Protein AF-A0AA36BE50-F1 (afdb_monomer)

Structure (mmCIF, N/CA/C/O backbone):
data_AF-A0AA36BE50-F1
#
_entry.id   AF-A0AA36BE50-F1
#
loop_
_atom_site.group_PDB
_atom_site.id
_atom_site.type_symbol
_atom_site.label_atom_id
_atom_site.label_alt_id
_atom_site.label_comp_id
_atom_site.label_asym_id
_atom_site.label_entity_id
_atom_site.label_seq_id
_atom_site.pdbx_PDB_ins_code
_atom_site.Cartn_x
_atom_site.Cartn_y
_atom_site.Cartn_z
_atom_site.occupancy
_atom_site.B_iso_or_equiv
_atom_site.auth_seq_id
_atom_site.auth_comp_id
_atom_site.auth_asym_id
_atom_site.auth_atom_id
_atom_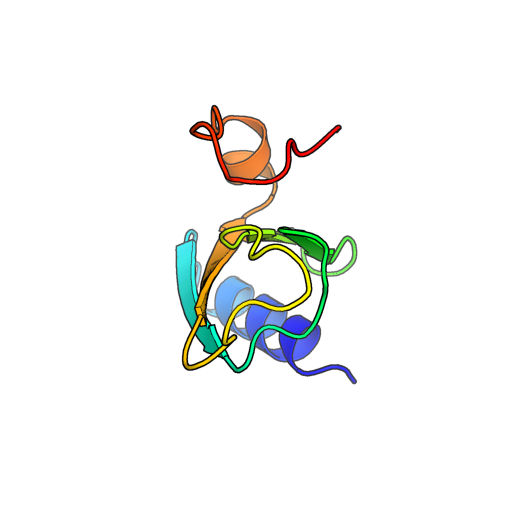site.pdbx_PDB_model_num
ATOM 1 N N . MET A 1 1 ? -15.051 5.787 -11.779 1.00 51.41 1 MET A N 1
ATOM 2 C CA . MET A 1 1 ? -14.730 4.887 -10.652 1.00 51.41 1 MET A CA 1
ATOM 3 C C . MET A 1 1 ? -13.467 4.137 -11.037 1.00 51.41 1 MET A C 1
ATOM 5 O O . MET A 1 1 ? -13.524 3.404 -12.018 1.00 51.41 1 MET A O 1
ATOM 9 N N . ASN A 1 2 ? -12.327 4.394 -10.390 1.00 67.44 2 ASN A N 1
ATOM 10 C CA . ASN A 1 2 ? -11.119 3.610 -10.667 1.00 67.44 2 ASN A CA 1
ATOM 11 C C . ASN A 1 2 ? -11.205 2.262 -9.906 1.00 67.44 2 ASN A C 1
ATOM 13 O O . ASN A 1 2 ? -11.995 2.124 -8.971 1.00 67.44 2 ASN A O 1
ATOM 17 N N . MET A 1 3 ? -10.442 1.257 -10.337 1.00 69.25 3 MET A N 1
ATOM 18 C CA . MET A 1 3 ? -10.492 -0.095 -9.765 1.00 69.25 3 MET A CA 1
ATOM 19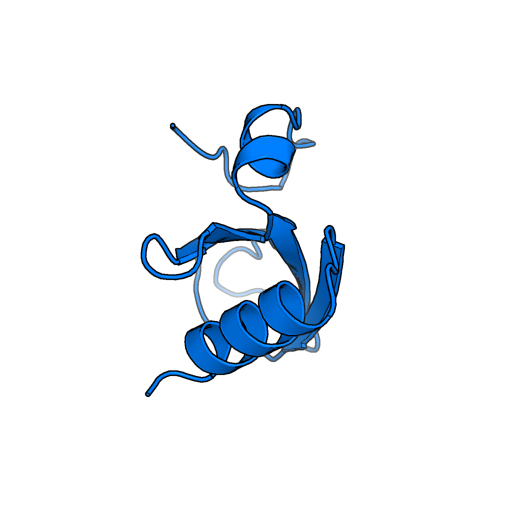 C C . MET A 1 3 ? -9.956 -0.185 -8.322 1.00 69.25 3 MET A C 1
ATOM 21 O O . MET A 1 3 ? -10.434 -1.021 -7.561 1.00 69.25 3 MET A O 1
ATOM 25 N N . PHE A 1 4 ? -9.015 0.680 -7.942 1.00 70.44 4 PHE A N 1
ATOM 26 C CA . PHE A 1 4 ? -8.429 0.737 -6.600 1.00 70.44 4 PHE A CA 1
ATOM 27 C C . PHE A 1 4 ? -9.438 1.278 -5.579 1.00 70.44 4 PHE A C 1
ATOM 29 O O . PHE A 1 4 ? -9.661 0.657 -4.549 1.00 70.44 4 PHE A O 1
ATOM 36 N N . MET A 1 5 ? -10.200 2.311 -5.937 1.00 74.56 5 MET A N 1
ATOM 37 C CA . MET A 1 5 ? -11.265 2.861 -5.091 1.00 74.56 5 MET A CA 1
ATOM 38 C C . MET A 1 5 ? -12.350 1.824 -4.755 1.00 74.56 5 MET A C 1
ATOM 40 O O . MET A 1 5 ? -12.880 1.789 -3.641 1.00 74.56 5 MET A O 1
ATOM 44 N N . TRP A 1 6 ? -12.697 0.957 -5.714 1.00 79.38 6 TRP A N 1
ATOM 45 C CA . TRP A 1 6 ? -13.625 -0.148 -5.460 1.00 79.38 6 TRP A CA 1
ATOM 46 C C . TRP A 1 6 ? -13.015 -1.207 -4.535 1.00 79.38 6 TRP A C 1
ATOM 48 O O . TRP A 1 6 ? -13.710 -1.677 -3.630 1.00 79.38 6 TRP A O 1
ATOM 58 N N . ALA A 1 7 ? -11.742 -1.559 -4.744 1.00 78.19 7 ALA A N 1
ATOM 59 C CA . ALA A 1 7 ? -11.027 -2.522 -3.910 1.00 78.19 7 ALA A CA 1
ATOM 60 C C . ALA A 1 7 ? -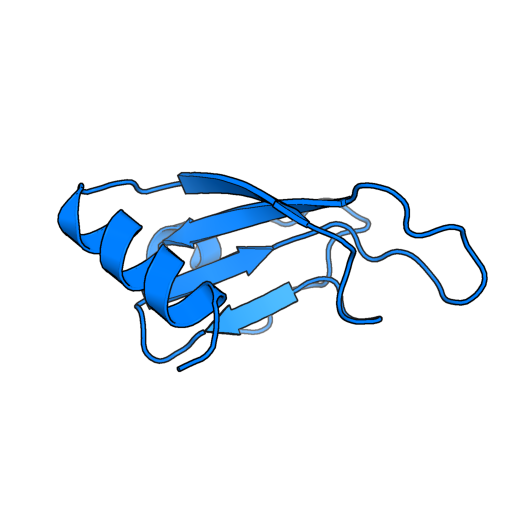10.965 -2.030 -2.460 1.00 78.19 7 ALA A C 1
ATOM 62 O O . ALA A 1 7 ? -11.511 -2.691 -1.580 1.00 78.19 7 ALA A O 1
ATOM 63 N N . SER A 1 8 ? -10.481 -0.810 -2.227 1.00 79.69 8 SER A N 1
ATOM 64 C CA . SER A 1 8 ? -10.381 -0.200 -0.897 1.00 79.69 8 SER A CA 1
ATOM 65 C C . SER A 1 8 ? -11.726 -0.143 -0.166 1.00 79.69 8 SER A C 1
ATOM 67 O O . SER A 1 8 ? -11.827 -0.486 1.013 1.00 79.69 8 SER A O 1
ATOM 69 N N . LYS A 1 9 ? -12.814 0.200 -0.871 1.00 83.56 9 LYS A N 1
ATOM 70 C CA . LYS A 1 9 ? -14.164 0.177 -0.284 1.00 83.56 9 LYS A CA 1
ATOM 71 C C . LYS A 1 9 ? -14.587 -1.234 0.134 1.00 83.56 9 LYS A C 1
ATOM 73 O O . LYS A 1 9 ? -15.248 -1.410 1.160 1.00 83.56 9 LYS A O 1
ATOM 78 N N . LYS A 1 10 ? -14.225 -2.244 -0.657 1.00 86.06 10 LYS A N 1
ATOM 79 C CA . LYS A 1 10 ? -14.524 -3.642 -0.354 1.00 86.06 10 LYS A CA 1
ATOM 80 C C . LYS A 1 10 ? -13.694 -4.146 0.826 1.00 86.06 10 LYS A C 1
ATOM 82 O O . LYS A 1 10 ? -14.277 -4.783 1.702 1.00 86.06 10 LYS A O 1
ATOM 87 N N . LEU A 1 11 ? -12.410 -3.798 0.903 1.00 86.69 11 LEU A N 1
ATOM 88 C CA . LEU A 1 11 ? -11.532 -4.120 2.034 1.00 86.69 11 LEU A CA 1
ATOM 89 C C . LEU A 1 11 ? -12.064 -3.528 3.341 1.00 86.69 11 LEU A C 1
ATOM 91 O O . LEU A 1 11 ? -12.251 -4.261 4.314 1.00 86.69 11 LEU A O 1
ATOM 95 N N . SER A 1 12 ? -12.449 -2.248 3.316 1.00 84.06 12 SER A N 1
ATOM 96 C CA . SER A 1 12 ? -13.063 -1.574 4.464 1.00 84.06 12 SER A CA 1
ATOM 97 C C . SER A 1 12 ? -14.331 -2.291 4.943 1.00 84.06 12 SER A C 1
ATOM 99 O O . SER A 1 12 ? -14.488 -2.542 6.133 1.00 84.06 12 SER A O 1
ATOM 101 N N . SER A 1 13 ? -15.214 -2.705 4.024 1.00 89.00 13 SER A N 1
ATOM 102 C CA . SER A 1 13 ? -16.453 -3.414 4.395 1.00 89.00 13 SER A CA 1
ATOM 103 C C . SER A 1 13 ? -16.238 -4.805 5.008 1.00 89.00 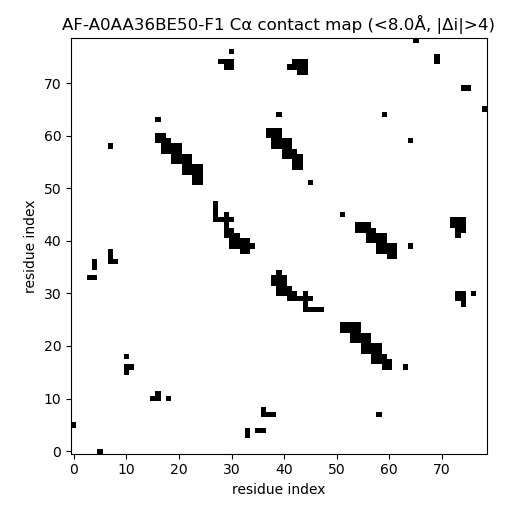13 SER A C 1
ATOM 105 O O . SER A 1 13 ? -17.159 -5.335 5.627 1.00 89.00 13 SER A O 1
ATOM 107 N N . HIS A 1 14 ? -15.048 -5.390 4.844 1.00 89.06 14 HIS A N 1
ATOM 108 C CA . HIS A 1 14 ? -14.690 -6.706 5.381 1.00 89.06 14 HIS A CA 1
ATOM 109 C C . HIS A 1 14 ? -13.698 -6.627 6.551 1.00 89.06 14 HIS A C 1
ATOM 111 O O . HIS A 1 14 ? -13.265 -7.676 7.022 1.00 89.06 14 HIS A O 1
ATOM 117 N N . ASN A 1 15 ? -13.354 -5.425 7.036 1.00 89.19 15 ASN A N 1
ATOM 118 C CA . ASN A 1 15 ? -12.322 -5.210 8.060 1.00 89.19 15 ASN A CA 1
ATOM 119 C C . ASN A 1 15 ? -10.985 -5.891 7.704 1.00 89.19 15 ASN A C 1
ATOM 121 O O . ASN A 1 15 ? -10.365 -6.538 8.545 1.00 89.19 15 ASN A O 1
ATOM 125 N N . ILE A 1 16 ? -10.576 -5.803 6.435 1.00 90.69 16 ILE A N 1
ATOM 126 C CA . ILE A 1 16 ? -9.287 -6.334 5.983 1.00 90.69 16 ILE A CA 1
ATOM 127 C C . ILE A 1 16 ? -8.242 -5.232 6.131 1.00 90.69 16 ILE A C 1
ATOM 129 O O . ILE A 1 16 ? -8.339 -4.197 5.475 1.00 90.69 16 ILE A O 1
ATOM 133 N N . ASP A 1 17 ? -7.239 -5.462 6.971 1.00 89.50 17 ASP A N 1
ATOM 134 C CA . ASP A 1 17 ? -6.183 -4.481 7.240 1.00 89.50 17 ASP A CA 1
ATOM 135 C C . ASP A 1 17 ? -5.116 -4.437 6.134 1.00 89.50 17 ASP A C 1
ATOM 137 O O . ASP A 1 17 ? -4.560 -3.374 5.844 1.00 89.50 17 ASP A O 1
ATOM 141 N N . ILE A 1 18 ? -4.833 -5.595 5.522 1.00 88.06 18 ILE A N 1
ATOM 142 C CA . ILE A 1 18 ? -3.833 -5.780 4.462 1.00 88.06 18 ILE A CA 1
ATOM 143 C C . ILE A 1 18 ? -4.354 -6.789 3.432 1.00 88.06 18 ILE A C 1
ATOM 145 O O . ILE A 1 18 ? -4.787 -7.879 3.810 1.00 88.06 18 ILE A O 1
ATOM 149 N N . ASP A 1 19 ? -4.259 -6.460 2.144 1.00 88.38 19 ASP A N 1
ATOM 150 C CA . ASP A 1 19 ? -4.534 -7.370 1.021 1.00 88.38 19 ASP A CA 1
ATOM 151 C C . ASP A 1 19 ? -3.400 -7.335 -0.012 1.00 88.38 19 ASP A C 1
ATOM 153 O O . ASP A 1 19 ? -2.644 -6.366 -0.075 1.00 88.38 19 ASP A O 1
ATOM 157 N N . ALA A 1 20 ? -3.275 -8.388 -0.822 1.00 84.44 20 ALA A N 1
ATOM 158 C CA . ALA A 1 20 ? -2.312 -8.471 -1.916 1.00 84.44 20 ALA A CA 1
ATOM 159 C C . ALA A 1 20 ? -3.035 -8.539 -3.270 1.00 84.44 20 ALA A C 1
ATOM 161 O O . ALA A 1 20 ? -3.809 -9.457 -3.539 1.00 84.44 20 ALA A O 1
ATOM 162 N N . LEU A 1 21 ? -2.717 -7.605 -4.166 1.00 78.38 21 LEU A N 1
ATOM 163 C CA . LEU A 1 21 ? -3.278 -7.513 -5.512 1.00 78.38 21 LEU A CA 1
ATOM 164 C C . LEU A 1 21 ? -2.185 -7.681 -6.563 1.00 78.38 21 LEU A C 1
ATOM 166 O O . LEU A 1 21 ? -1.243 -6.895 -6.645 1.00 78.38 21 LEU A O 1
ATOM 170 N N . SER A 1 22 ? -2.340 -8.687 -7.422 1.00 72.12 22 SER A N 1
ATOM 171 C CA . SER A 1 22 ? -1.525 -8.843 -8.626 1.00 72.12 22 SER A CA 1
ATOM 172 C C . SER A 1 22 ? -2.120 -8.022 -9.769 1.00 72.12 22 SER A C 1
ATOM 174 O O . SER A 1 22 ? -3.258 -8.274 -10.179 1.00 72.12 22 SER A O 1
ATOM 176 N N . LYS A 1 23 ? -1.371 -7.058 -10.306 1.00 65.62 23 LYS A N 1
ATOM 177 C CA . LYS A 1 23 ? -1.804 -6.242 -11.446 1.00 65.62 23 LYS A CA 1
ATOM 178 C C . LYS A 1 23 ? -0.610 -5.847 -12.311 1.00 65.62 23 LYS A C 1
ATOM 180 O O . LYS A 1 23 ? 0.505 -5.711 -11.813 1.00 65.62 23 LYS A O 1
ATOM 185 N N . ASP A 1 24 ? -0.849 -5.613 -13.598 1.00 60.47 24 ASP A N 1
ATOM 186 C CA . ASP A 1 24 ? 0.148 -5.000 -14.476 1.00 60.47 24 ASP A CA 1
ATOM 187 C C . ASP A 1 24 ? 0.514 -3.619 -13.910 1.00 60.47 24 ASP A C 1
ATOM 189 O O . ASP A 1 24 ? -0.356 -2.762 -13.733 1.00 60.47 24 ASP A O 1
ATOM 193 N N . CYS A 1 25 ? 1.782 -3.438 -13.529 1.00 58.59 25 CYS A N 1
ATOM 194 C CA . CYS A 1 25 ? 2.269 -2.258 -12.811 1.00 58.59 25 CYS A CA 1
ATOM 195 C C . CYS A 1 25 ? 1.978 -0.977 -13.611 1.00 58.59 25 CYS A C 1
ATOM 197 O O . CYS A 1 25 ? 2.608 -0.714 -14.636 1.00 58.59 25 CYS A O 1
ATOM 199 N N . LEU A 1 26 ? 1.004 -0.194 -13.139 1.00 57.06 26 LEU A N 1
ATOM 200 C CA . LEU A 1 26 ? 0.413 0.944 -13.853 1.00 57.06 26 LEU A CA 1
ATOM 201 C C . LEU A 1 26 ? 1.218 2.253 -13.768 1.00 57.06 26 LEU A C 1
ATOM 203 O O . LEU A 1 26 ? 0.803 3.234 -14.377 1.00 57.06 26 LEU A O 1
ATOM 207 N N . SER A 1 27 ? 2.338 2.304 -13.045 1.00 57.47 27 SER A N 1
ATOM 208 C CA . SER A 1 27 ? 3.135 3.530 -12.903 1.00 57.47 27 SER A CA 1
ATOM 209 C C . SER A 1 27 ? 4.613 3.226 -12.651 1.00 57.47 27 SER A C 1
ATOM 211 O O . SER A 1 27 ? 4.964 2.141 -12.183 1.00 57.47 27 SER A O 1
ATOM 213 N N . ASP A 1 28 ? 5.459 4.198 -12.984 1.00 57.66 28 ASP A N 1
ATOM 214 C CA . ASP A 1 28 ? 6.893 4.234 -12.681 1.00 57.66 28 ASP A CA 1
ATOM 215 C C . ASP A 1 28 ? 7.143 4.485 -11.179 1.00 57.66 28 ASP A C 1
ATOM 217 O O . ASP A 1 28 ? 8.232 4.227 -10.678 1.00 57.66 28 ASP A O 1
ATOM 221 N N . GLU A 1 29 ? 6.127 4.966 -10.460 1.00 58.47 29 GLU A N 1
ATOM 222 C CA . GLU A 1 29 ? 6.136 5.201 -9.014 1.00 58.47 29 GLU A CA 1
ATOM 223 C C . GLU A 1 29 ? 5.785 3.900 -8.274 1.00 58.47 29 GLU A C 1
ATOM 225 O O . GLU A 1 29 ? 4.939 3.148 -8.744 1.00 58.47 29 GLU A O 1
ATOM 230 N N . GLY A 1 30 ? 6.416 3.601 -7.133 1.00 63.62 30 GLY A N 1
ATOM 231 C CA . GLY A 1 30 ? 6.185 2.384 -6.331 1.00 63.62 30 GLY A CA 1
ATOM 232 C C . GLY A 1 30 ? 5.036 2.472 -5.315 1.00 63.62 30 GLY A C 1
ATOM 233 O O . GLY A 1 30 ? 4.901 1.595 -4.463 1.00 63.62 30 GLY A O 1
ATOM 234 N N . HIS A 1 31 ? 4.228 3.533 -5.342 1.00 65.94 31 HIS A N 1
ATOM 235 C CA . HIS A 1 31 ? 3.038 3.651 -4.496 1.00 65.94 31 HIS A CA 1
ATOM 236 C C . HIS A 1 31 ? 1.978 4.562 -5.126 1.00 65.94 31 HIS A C 1
ATOM 238 O O . HIS A 1 31 ? 2.290 5.442 -5.925 1.00 65.94 31 HIS A O 1
ATOM 244 N N . ILE A 1 32 ? 0.719 4.379 -4.724 1.00 65.62 32 ILE A N 1
ATOM 245 C CA . ILE A 1 32 ? -0.353 5.359 -4.908 1.00 65.62 32 ILE A CA 1
ATOM 246 C C . ILE A 1 32 ? -1.151 5.413 -3.611 1.00 65.62 32 ILE A C 1
ATOM 248 O O . ILE A 1 32 ? -1.691 4.413 -3.135 1.00 65.62 32 ILE A O 1
ATOM 252 N N . SER A 1 33 ? -1.200 6.597 -3.013 1.00 62.06 33 SER A N 1
ATOM 253 C CA . SER A 1 33 ? -2.023 6.837 -1.832 1.00 62.06 33 SER A CA 1
ATOM 254 C C . SER A 1 33 ? -3.426 7.216 -2.288 1.00 62.06 33 SER A C 1
ATOM 256 O O . SER A 1 33 ? -3.666 8.350 -2.710 1.00 62.06 33 SER A O 1
ATOM 258 N N . GLU A 1 34 ? -4.369 6.281 -2.193 1.00 63.72 34 GLU A N 1
ATOM 259 C CA . GLU A 1 34 ? -5.788 6.577 -2.392 1.00 63.72 34 GLU A CA 1
ATOM 260 C C . GLU A 1 34 ? -6.354 7.245 -1.134 1.00 63.72 34 GLU A C 1
ATOM 262 O O . GLU A 1 34 ? -6.952 6.613 -0.260 1.00 63.72 34 GLU A O 1
ATOM 267 N N . ARG A 1 35 ? -6.160 8.566 -1.046 1.00 57.75 35 ARG A N 1
ATOM 268 C CA . ARG A 1 35 ? -6.569 9.381 0.112 1.00 57.75 35 ARG A CA 1
ATOM 269 C C . ARG A 1 35 ? -8.057 9.267 0.464 1.00 57.75 35 ARG A C 1
ATOM 271 O O . ARG A 1 35 ? -8.400 9.428 1.629 1.00 57.75 35 ARG A O 1
ATOM 278 N N . ASP A 1 36 ? -8.921 8.961 -0.502 1.00 63.44 36 ASP A N 1
ATOM 279 C CA . ASP A 1 36 ? -10.376 8.959 -0.302 1.00 63.44 36 ASP A CA 1
ATOM 280 C C . ASP A 1 36 ? -10.914 7.688 0.378 1.00 63.44 36 ASP A C 1
ATOM 282 O O . ASP A 1 36 ? -12.033 7.700 0.891 1.00 63.44 36 ASP A O 1
ATOM 286 N N . ALA A 1 37 ? -10.148 6.591 0.394 1.00 70.56 37 ALA A N 1
ATOM 287 C CA . ALA A 1 37 ? -10.630 5.295 0.881 1.00 70.56 37 ALA A CA 1
ATOM 288 C C . ALA A 1 37 ? -9.947 4.801 2.168 1.00 70.56 37 ALA A C 1
ATOM 290 O O . ALA A 1 37 ? -10.376 3.793 2.727 1.00 70.56 37 ALA A O 1
ATOM 291 N N . GLY A 1 38 ? -8.916 5.501 2.654 1.00 83.56 38 GLY A N 1
ATOM 292 C CA . GLY A 1 38 ? -8.193 5.137 3.880 1.00 83.56 38 GLY A CA 1
ATOM 293 C C . GLY A 1 38 ? -7.230 3.954 3.725 1.00 83.56 38 GLY A C 1
ATOM 294 O O . GLY A 1 38 ? -6.846 3.351 4.729 1.00 83.56 38 GLY A O 1
ATOM 295 N N . TYR A 1 39 ? -6.852 3.632 2.485 1.00 84.88 39 TYR A N 1
ATOM 296 C CA . TYR A 1 39 ? -5.850 2.622 2.151 1.00 84.88 39 TYR A CA 1
ATOM 297 C C . TYR A 1 39 ? -4.733 3.238 1.307 1.00 84.88 39 TYR A C 1
ATOM 299 O O . TYR A 1 39 ? -4.950 4.131 0.485 1.00 84.88 39 TYR A O 1
ATOM 307 N N . THR A 1 40 ? -3.528 2.728 1.514 1.00 83.38 40 THR A N 1
ATOM 308 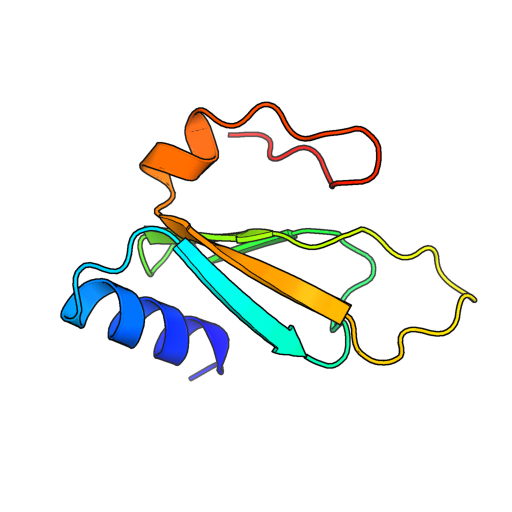C CA . THR A 1 40 ? -2.324 3.058 0.761 1.00 83.38 40 THR A CA 1
ATOM 309 C C . THR A 1 40 ? -1.917 1.828 -0.039 1.00 83.38 40 THR A C 1
ATOM 311 O O . THR A 1 40 ? -1.675 0.775 0.553 1.00 83.38 40 THR A O 1
ATOM 314 N N . PHE A 1 41 ? -1.820 1.962 -1.363 1.00 79.88 41 PHE A N 1
ATOM 315 C CA . PHE A 1 41 ? -1.370 0.875 -2.226 1.00 79.88 41 PHE A CA 1
ATOM 316 C C . PHE A 1 41 ? 0.150 0.959 -2.408 1.00 79.88 41 PHE A C 1
ATOM 318 O O . PHE A 1 41 ? 0.678 1.990 -2.834 1.00 79.88 41 PHE A O 1
ATOM 325 N N . LEU A 1 42 ? 0.855 -0.118 -2.063 1.00 78.31 42 LEU A N 1
ATOM 326 C CA . LEU A 1 42 ? 2.317 -0.218 -2.051 1.00 78.31 42 LEU A CA 1
ATOM 327 C C . LEU A 1 42 ? 2.783 -1.299 -3.023 1.00 78.31 42 LEU A C 1
ATOM 329 O O . LEU A 1 42 ? 2.290 -2.421 -2.977 1.00 78.31 42 LEU A O 1
ATOM 333 N N . TRP A 1 43 ? 3.777 -1.025 -3.860 1.00 77.31 43 TRP A N 1
ATOM 334 C CA . TRP A 1 43 ? 4.413 -2.053 -4.686 1.00 77.31 43 TRP A CA 1
ATOM 335 C C . TRP A 1 43 ? 5.900 -1.776 -4.868 1.00 77.31 43 TRP A C 1
ATOM 337 O O . TRP A 1 43 ? 6.443 -0.744 -4.479 1.00 77.31 43 TRP A O 1
ATOM 347 N N . LYS A 1 44 ? 6.599 -2.752 -5.442 1.00 72.19 44 LYS A N 1
ATOM 348 C CA . LYS A 1 44 ? 8.006 -2.581 -5.776 1.00 72.19 44 LYS A CA 1
ATOM 349 C C . LYS A 1 44 ? 8.142 -1.614 -6.946 1.00 72.19 44 LYS A C 1
ATOM 351 O O . LYS A 1 44 ? 7.571 -1.854 -8.007 1.00 72.19 44 LYS A O 1
ATOM 356 N N . GLU A 1 45 ? 8.978 -0.596 -6.792 1.00 71.31 45 GLU A N 1
ATOM 357 C CA . GLU A 1 45 ? 9.350 0.267 -7.909 1.00 71.31 45 GLU A CA 1
ATOM 358 C C . GLU A 1 45 ? 10.151 -0.552 -8.939 1.00 71.31 45 GLU A C 1
ATOM 360 O O . GLU A 1 45 ? 11.175 -1.170 -8.618 1.00 71.31 45 GLU A O 1
ATOM 365 N N . ILE A 1 46 ? 9.668 -0.615 -10.183 1.00 69.56 46 ILE A N 1
ATOM 366 C CA . ILE A 1 46 ? 10.357 -1.301 -11.282 1.00 69.56 46 ILE A CA 1
ATOM 367 C C . ILE A 1 46 ? 10.869 -0.231 -12.256 1.00 69.56 46 ILE A C 1
ATOM 369 O O . ILE A 1 46 ? 10.055 0.377 -12.957 1.00 69.56 46 ILE A O 1
ATOM 373 N N . PRO A 1 47 ? 12.201 -0.021 -12.340 1.00 68.88 47 PRO A N 1
ATOM 374 C CA . PRO A 1 47 ? 12.793 0.995 -13.203 1.00 68.88 47 PRO A CA 1
ATOM 375 C C . PRO A 1 47 ? 12.349 0.881 -14.661 1.00 68.88 47 PRO A C 1
ATOM 377 O O . PRO A 1 47 ? 12.177 -0.221 -15.194 1.00 68.88 47 PRO A O 1
ATOM 380 N N . ASN A 1 48 ? 12.242 2.033 -15.321 1.00 68.81 48 ASN A N 1
ATOM 381 C CA . ASN A 1 48 ? 11.900 2.123 -16.737 1.00 68.81 48 ASN A CA 1
ATOM 382 C C . ASN A 1 48 ? 12.838 1.274 -17.606 1.00 68.81 48 ASN A C 1
ATOM 384 O O . ASN A 1 48 ? 14.051 1.242 -17.401 1.00 68.81 48 ASN A O 1
ATOM 388 N N . GLY A 1 49 ? 12.257 0.564 -18.576 1.00 65.69 49 GLY A N 1
ATOM 389 C CA . GLY A 1 49 ? 12.984 -0.336 -19.476 1.00 65.69 49 GLY A CA 1
ATOM 390 C C . GLY A 1 49 ? 13.175 -1.7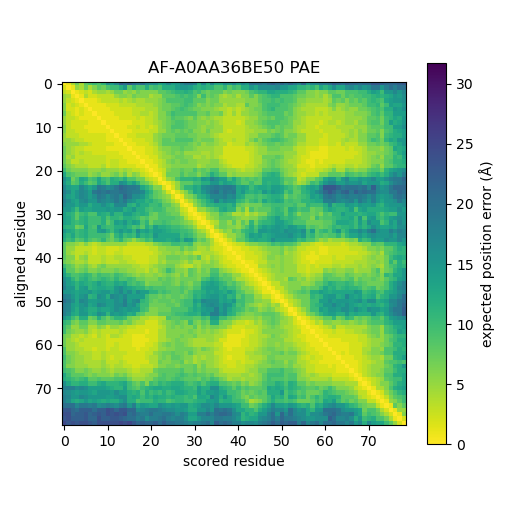68 -18.959 1.00 65.69 49 GLY A C 1
ATOM 391 O O . GLY A 1 49 ? 13.735 -2.587 -19.686 1.00 65.69 49 GLY A O 1
ATOM 392 N N . LYS A 1 50 ? 12.701 -2.103 -17.749 1.00 64.88 50 LYS A N 1
ATOM 393 C CA . LYS A 1 50 ? 12.579 -3.496 -17.283 1.00 64.88 50 LYS A CA 1
ATOM 394 C C . LYS A 1 50 ? 11.166 -4.034 -17.508 1.00 64.88 50 LYS A C 1
ATOM 396 O O . LYS A 1 50 ? 10.190 -3.294 -17.421 1.00 64.88 50 LYS A O 1
ATOM 401 N N . GLU A 1 51 ? 11.074 -5.329 -17.795 1.00 63.16 51 GLU A N 1
ATOM 402 C CA . GLU A 1 51 ? 9.809 -6.034 -18.000 1.00 63.16 51 GLU A CA 1
ATOM 403 C C . GLU A 1 51 ? 8.932 -5.953 -16.736 1.00 63.16 51 GLU A C 1
ATOM 405 O O . GLU A 1 51 ? 9.385 -6.263 -15.632 1.00 63.16 51 GLU A O 1
ATOM 410 N N . ARG A 1 5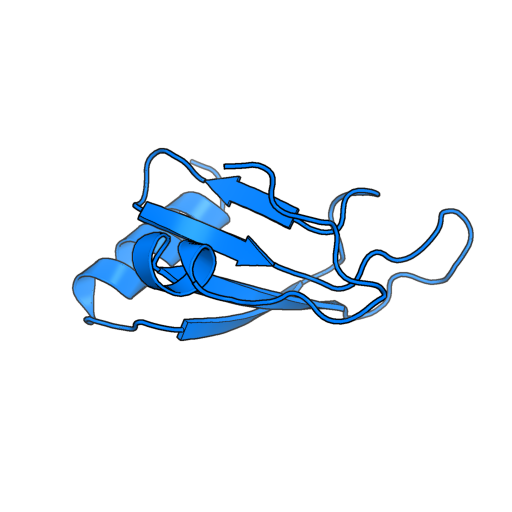2 ? 7.683 -5.496 -16.899 1.00 68.69 52 ARG A N 1
ATOM 411 C CA . ARG A 1 52 ? 6.709 -5.244 -15.817 1.00 68.69 52 ARG A CA 1
ATOM 412 C C . ARG A 1 52 ? 5.668 -6.359 -15.691 1.00 68.69 52 ARG A C 1
ATOM 414 O O . ARG A 1 52 ? 4.515 -6.091 -15.359 1.00 68.69 52 ARG A O 1
ATOM 421 N N . ASN A 1 53 ? 6.038 -7.601 -15.990 1.00 60.66 53 ASN A N 1
ATOM 422 C CA . ASN A 1 53 ? 5.068 -8.692 -15.988 1.00 60.66 53 ASN A CA 1
ATOM 423 C C . ASN A 1 53 ? 4.733 -9.111 -14.552 1.00 60.66 53 ASN A C 1
ATOM 425 O O . ASN A 1 53 ? 5.606 -9.581 -13.823 1.00 60.66 53 ASN A O 1
ATOM 429 N N . GLY A 1 54 ? 3.460 -8.973 -14.172 1.00 61.81 54 GLY A N 1
ATOM 430 C CA . GLY A 1 54 ? 2.909 -9.578 -12.957 1.00 61.81 54 GLY A CA 1
ATOM 431 C C . GLY A 1 54 ? 3.448 -9.002 -11.649 1.00 61.81 54 GLY A C 1
ATOM 432 O O . GLY A 1 54 ? 3.918 -9.749 -10.792 1.00 61.81 54 GLY A O 1
ATOM 433 N N . ALA A 1 55 ? 3.367 -7.684 -11.468 1.00 67.62 55 ALA A N 1
ATOM 434 C CA . ALA A 1 55 ? 3.698 -7.091 -10.182 1.00 67.62 55 ALA A CA 1
ATOM 435 C C . ALA A 1 55 ? 2.613 -7.377 -9.136 1.00 67.62 55 ALA A C 1
ATOM 437 O O . ALA A 1 55 ? 1.414 -7.355 -9.419 1.00 67.62 55 ALA A O 1
ATOM 438 N N . VAL A 1 56 ? 3.055 -7.634 -7.908 1.00 72.75 56 VAL A N 1
ATOM 439 C CA . VAL A 1 56 ? 2.188 -7.748 -6.734 1.00 72.75 56 VAL A CA 1
ATOM 440 C C . VAL A 1 56 ? 2.339 -6.469 -5.924 1.00 72.75 56 VAL A C 1
ATOM 442 O O . VAL A 1 56 ? 3.460 -6.074 -5.593 1.00 72.75 56 VAL A O 1
ATOM 445 N N . GLY A 1 57 ? 1.214 -5.824 -5.637 1.00 77.88 57 GLY A N 1
ATOM 446 C CA . GLY A 1 57 ? 1.115 -4.721 -4.692 1.00 77.88 57 GLY A CA 1
ATOM 447 C C . GLY A 1 57 ? 0.276 -5.104 -3.480 1.00 77.88 57 GLY A C 1
ATOM 448 O O . GLY A 1 57 ? -0.438 -6.106 -3.500 1.00 77.88 57 GLY A O 1
ATOM 449 N N . PHE A 1 58 ? 0.370 -4.303 -2.429 1.00 83.19 58 PHE A N 1
ATOM 450 C CA . PHE A 1 58 ? -0.360 -4.466 -1.184 1.00 83.19 58 PHE A CA 1
ATOM 451 C C . PHE A 1 58 ? -1.265 -3.265 -0.954 1.00 83.19 58 PHE A C 1
ATOM 453 O O . PHE A 1 58 ? -0.779 -2.137 -0.975 1.00 83.19 58 PHE A O 1
ATOM 460 N N . ASP A 1 59 ? -2.545 -3.500 -0.689 1.00 86.69 59 ASP A N 1
ATOM 461 C CA . ASP A 1 59 ? -3.413 -2.489 -0.087 1.00 86.69 59 ASP A CA 1
ATOM 462 C C . ASP A 1 59 ? -3.243 -2.578 1.426 1.00 86.69 59 ASP A C 1
ATOM 464 O O . ASP A 1 59 ? -3.485 -3.629 2.017 1.00 86.69 59 ASP A O 1
ATOM 468 N N . VAL A 1 60 ? -2.817 -1.487 2.056 1.00 86.62 60 VAL A N 1
ATOM 469 C CA . VAL A 1 60 ? -2.595 -1.417 3.506 1.00 86.62 60 VAL A CA 1
ATOM 470 C C . VAL A 1 60 ? -3.424 -0.280 4.073 1.00 86.62 60 VAL A C 1
ATOM 472 O O . VAL A 1 60 ? -3.371 0.838 3.559 1.00 86.62 60 VAL A O 1
ATOM 475 N N . GLN A 1 61 ? -4.166 -0.529 5.150 1.00 89.75 61 GLN A N 1
ATOM 476 C CA . GLN A 1 61 ? -4.883 0.532 5.856 1.00 89.75 61 GLN A CA 1
ATOM 477 C C . GLN A 1 61 ? -3.908 1.664 6.225 1.00 89.75 61 GLN A C 1
ATOM 479 O O . GLN A 1 61 ? -2.856 1.420 6.821 1.00 89.75 61 GLN A O 1
ATOM 484 N N . SER A 1 62 ? -4.242 2.917 5.905 1.00 84.75 62 SER A N 1
ATOM 485 C CA . SER A 1 62 ? -3.266 4.017 5.946 1.00 84.75 62 SER A CA 1
ATOM 486 C C . SER A 1 62 ? -2.654 4.272 7.331 1.00 84.75 62 SER A C 1
ATOM 488 O O . SER A 1 62 ? -1.508 4.703 7.402 1.00 84.75 62 SER A O 1
ATOM 490 N N . GLY A 1 63 ? -3.360 3.967 8.427 1.00 87.00 63 GLY A N 1
ATOM 491 C CA . GLY A 1 63 ? -2.811 4.074 9.788 1.00 87.00 63 GLY A CA 1
ATOM 492 C C . GLY A 1 63 ? -1.764 3.005 10.128 1.00 87.00 63 GLY A C 1
ATOM 493 O O . GLY A 1 63 ? -0.871 3.256 10.935 1.00 87.00 63 GLY A O 1
ATOM 494 N N . ILE A 1 64 ? -1.849 1.827 9.503 1.00 88.00 64 ILE A N 1
ATOM 495 C CA . ILE A 1 64 ? -0.817 0.783 9.576 1.00 88.00 64 ILE A CA 1
ATOM 496 C C . ILE A 1 64 ? 0.328 1.153 8.639 1.00 88.00 64 ILE A C 1
ATOM 498 O O . ILE A 1 64 ? 1.485 1.133 9.051 1.00 88.00 64 ILE A O 1
ATOM 502 N N . ALA A 1 65 ? 0.005 1.569 7.410 1.00 83.56 65 ALA A N 1
ATOM 503 C CA . ALA A 1 65 ? 0.995 2.021 6.439 1.00 83.56 65 ALA A CA 1
ATOM 504 C C . ALA A 1 65 ? 1.868 3.149 7.009 1.00 83.56 65 ALA A C 1
ATOM 506 O O . ALA A 1 65 ? 3.071 3.161 6.768 1.00 83.56 65 ALA A O 1
ATOM 507 N N . SER A 1 66 ? 1.294 4.036 7.834 1.00 83.06 66 SER A N 1
ATOM 508 C CA . SER A 1 66 ? 2.028 5.128 8.478 1.00 83.06 66 SER A CA 1
ATOM 509 C C . SER A 1 66 ? 3.065 4.735 9.514 1.00 83.06 66 SER A C 1
ATOM 511 O O . SER A 1 66 ? 3.849 5.571 9.953 1.00 83.06 66 SER A O 1
ATOM 513 N N . GLN A 1 67 ? 3.070 3.470 9.911 1.00 87.00 67 GLN A N 1
ATOM 514 C CA . GLN A 1 67 ? 3.985 2.920 10.903 1.00 87.00 67 GLN A CA 1
ATOM 515 C C . GLN A 1 67 ? 4.983 1.937 10.275 1.00 87.00 67 GLN A C 1
ATOM 517 O O . GLN A 1 67 ? 5.850 1.423 10.979 1.00 87.00 67 GLN A O 1
ATOM 522 N N . LEU A 1 68 ? 4.869 1.656 8.970 1.00 81.31 68 LEU A N 1
ATOM 523 C CA . LEU A 1 68 ? 5.758 0.733 8.274 1.00 81.31 68 LEU A CA 1
ATOM 524 C C . LEU A 1 68 ? 7.066 1.423 7.881 1.00 81.31 68 LEU A C 1
ATOM 526 O O . LEU A 1 68 ? 7.079 2.394 7.125 1.00 81.31 68 LEU A O 1
ATOM 530 N N . GLU A 1 69 ? 8.185 0.849 8.320 1.00 79.00 69 GLU A N 1
ATOM 531 C CA . GLU A 1 69 ? 9.484 1.113 7.709 1.00 79.00 69 GLU A CA 1
ATOM 532 C C . GLU A 1 69 ? 9.563 0.365 6.375 1.00 79.00 69 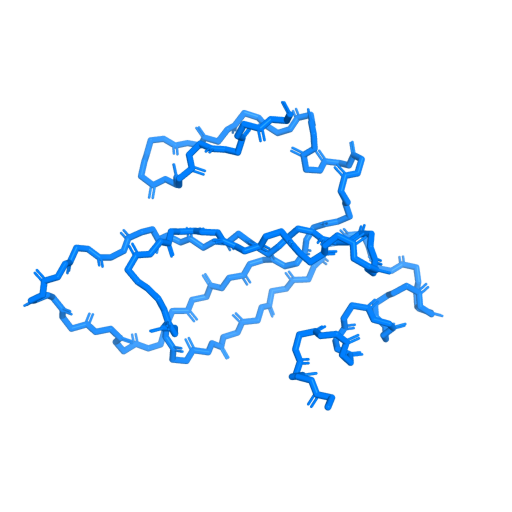GLU A C 1
ATOM 534 O O . GLU A 1 69 ? 9.540 -0.868 6.327 1.00 79.00 69 GLU A O 1
ATOM 539 N N . LEU A 1 70 ? 9.626 1.107 5.271 1.00 73.50 70 LEU A N 1
ATOM 540 C CA . LEU A 1 70 ? 9.676 0.504 3.946 1.00 73.50 70 LEU A CA 1
ATOM 541 C C . LEU A 1 70 ? 11.090 -0.022 3.630 1.00 73.50 70 LEU A C 1
ATOM 543 O O . LEU A 1 70 ? 12.060 0.735 3.731 1.00 73.50 70 LEU A O 1
ATOM 547 N N . PRO A 1 71 ? 11.232 -1.293 3.204 1.00 62.84 71 PRO A N 1
ATOM 548 C CA . PRO A 1 71 ? 12.520 -1.830 2.794 1.00 62.84 71 PRO A CA 1
ATOM 549 C C . PRO A 1 71 ? 13.064 -1.118 1.547 1.00 62.84 71 PRO A C 1
ATOM 551 O O . PRO A 1 71 ? 12.316 -0.612 0.708 1.00 62.84 71 PRO A O 1
ATOM 554 N N . GLN A 1 72 ? 14.390 -1.121 1.389 1.00 64.25 72 GLN A N 1
ATOM 555 C CA . GLN A 1 72 ? 15.062 -0.519 0.234 1.00 64.25 72 GLN A CA 1
ATOM 556 C C . GLN A 1 72 ? 14.518 -1.104 -1.087 1.00 64.25 72 GLN A C 1
ATOM 558 O O . GLN A 1 72 ? 14.576 -2.314 -1.308 1.00 64.25 72 GLN A O 1
ATOM 563 N N . GLY A 1 73 ? 14.004 -0.240 -1.970 1.00 59.22 73 GLY A N 1
ATOM 564 C CA . GLY A 1 73 ? 13.371 -0.632 -3.241 1.00 59.22 73 GLY A CA 1
ATOM 565 C C . GLY A 1 73 ? 11.840 -0.513 -3.271 1.00 59.22 73 GLY A C 1
ATOM 566 O O . GLY A 1 73 ? 11.237 -0.769 -4.313 1.00 59.22 73 GLY A O 1
ATOM 567 N N . PHE A 1 74 ? 11.226 -0.104 -2.160 1.00 62.94 74 PHE A N 1
ATOM 568 C CA . PHE A 1 74 ? 9.868 0.438 -2.116 1.00 62.94 74 PHE A CA 1
ATOM 569 C C . PHE A 1 74 ? 9.947 1.966 -2.054 1.00 62.94 74 PHE A C 1
ATOM 571 O O . PHE A 1 74 ? 10.829 2.518 -1.390 1.00 62.94 74 PHE A O 1
ATOM 578 N N . THR A 1 75 ? 9.060 2.663 -2.762 1.00 59.31 75 THR A N 1
ATOM 579 C CA . THR A 1 75 ? 9.064 4.130 -2.759 1.00 59.31 75 THR A CA 1
ATOM 580 C C . THR A 1 75 ? 8.679 4.643 -1.368 1.00 59.31 75 THR A C 1
ATOM 582 O O . THR A 1 75 ? 7.653 4.241 -0.827 1.00 59.31 75 THR A O 1
ATOM 585 N N . ASN A 1 76 ? 9.506 5.524 -0.791 1.00 45.50 76 ASN A N 1
ATOM 586 C CA . ASN A 1 76 ? 9.268 6.140 0.516 1.00 45.50 76 ASN A CA 1
ATOM 587 C C . ASN A 1 76 ? 7.938 6.915 0.501 1.00 45.50 76 ASN A C 1
ATOM 589 O O . ASN A 1 76 ? 7.754 7.824 -0.309 1.00 45.50 76 ASN A O 1
ATOM 593 N N . ILE A 1 77 ? 7.021 6.541 1.390 1.00 52.38 77 ILE A N 1
ATOM 594 C CA . ILE A 1 77 ? 5.766 7.254 1.614 1.00 52.38 77 ILE A CA 1
ATOM 595 C C . ILE A 1 77 ? 6.043 8.439 2.544 1.00 52.38 77 ILE A C 1
ATOM 597 O O . ILE A 1 77 ? 6.154 8.293 3.757 1.00 52.38 77 ILE A O 1
ATOM 601 N N . GLY A 1 78 ? 6.191 9.627 1.957 1.00 44.22 78 GLY A N 1
ATOM 602 C CA . GLY A 1 78 ? 6.141 10.877 2.708 1.00 44.22 78 GLY A CA 1
ATOM 603 C C . GLY A 1 78 ? 4.714 11.105 3.204 1.00 44.22 78 GLY A C 1
ATOM 604 O O . GLY A 1 78 ? 3.798 11.214 2.385 1.00 44.22 78 GLY A O 1
ATOM 605 N N . PHE A 1 79 ? 4.535 11.127 4.524 1.00 43.22 79 PHE A N 1
ATOM 606 C CA . PHE A 1 79 ? 3.277 11.499 5.179 1.00 43.22 79 PHE A CA 1
ATOM 607 C C . PHE A 1 79 ? 3.065 13.011 5.158 1.00 43.22 79 PHE A C 1
ATOM 609 O O . PHE A 1 79 ? 4.050 13.746 5.400 1.00 43.22 79 PHE A O 1
#

Radius of gyration: 12.31 Å; Cα contacts (8 Å, |Δi|>4): 119; chains: 1; bounding box: 32×21×30 Å

Secondary structure (DSSP, 8-state):
--HHHHHHHHHHHTT-SEEEEEE----SSSEEEETTTTEEEEEB---TTS--TTEEEEEEEHHHHTT--PPBTBPP---

Mean predicted aligned error: 8.21 Å

Solvent-accessible surface area (backbone atoms only — not comparable to full-atom values): 4844 Å² total; per-residue (Å²): 134,62,74,63,63,55,49,36,52,51,32,60,76,68,74,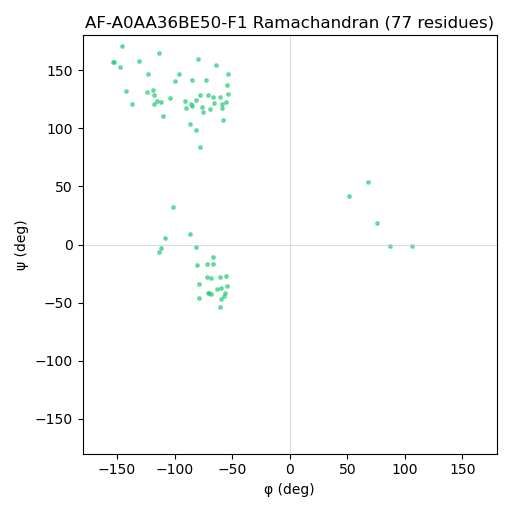51,58,66,47,80,48,77,43,70,64,88,57,76,60,16,56,51,74,45,79,91,58,55,29,31,39,41,29,66,44,59,63,89,94,57,91,61,80,71,36,60,30,33,43,24,31,39,80,58,52,74,71,57,84,74,59,96,63,42,57,82,82,84,128

pLDDT: mean 72.48, std 12.19, range [43.22, 90.69]

Organism: Octopus vulgaris (NCBI:txid6645)

Foldseek 3Di:
DDPVLVVLQVCVVVVNQKDKDWDQPPDQAQWDDPVVRQWIKGWFRDHPPDDRPTTMIMTGRNVVVVVDDDPPRIHDDDD

Nearest PDB structures (foldseek):
  6m39-assembly1_A  TM=4.613E-01  e=2.373E+00  Swine acute diarrhea syndrome coronavirus
  4bf3-assembly2_B  TM=3.095E-01  e=1.738E+00  Borreliella burgdorferi
  4bf3-assembly1_A  TM=3.113E-01  e=2.373E+00  Borreliella burgdorferi
  5nbq-assembly1_G  TM=3.030E-01  e=3.239E+00  Borreliella burgdorferi

Sequence (79 aa):
MNMFMWASKKLSSHNIDIDALSKDCLSDEGHISERDAGYTFLWKEIPNGKERNGAVGFDVQSGIASQLELPQGFTNIGF